Protein AF-Q9CTU5-F1 (afdb_monomer_lite)

Radius of gyration: 14.21 Å; chains: 1; bounding box: 32×34×40 Å

Structure (mmCIF, N/CA/C/O backbone):
data_AF-Q9CTU5-F1
#
_entry.id   AF-Q9CTU5-F1
#
loop_
_atom_site.group_PDB
_atom_site.id
_atom_site.type_symbol
_atom_site.label_atom_id
_atom_site.label_alt_id
_atom_site.label_comp_id
_atom_site.label_asym_id
_atom_site.label_entity_id
_atom_site.label_seq_id
_atom_site.pdbx_PDB_ins_code
_atom_site.Cartn_x
_atom_site.Cartn_y
_atom_site.Cartn_z
_atom_site.occupancy
_atom_site.B_iso_or_equiv
_atom_site.auth_seq_id
_atom_site.auth_comp_id
_atom_site.auth_asym_id
_atom_site.auth_atom_id
_atom_site.pdbx_PDB_model_num
ATOM 1 N N . GLU A 1 1 ? -8.454 4.861 27.368 1.00 49.03 1 GLU A N 1
ATOM 2 C CA . GLU A 1 1 ? -9.694 4.756 26.573 1.00 49.03 1 GLU A CA 1
ATOM 3 C C . GLU A 1 1 ? -9.295 4.557 25.129 1.00 49.03 1 GLU A C 1
ATOM 5 O O . GLU A 1 1 ? -8.767 5.458 24.482 1.00 49.03 1 GLU A O 1
ATOM 10 N N . ASP A 1 2 ? -9.350 3.294 24.729 1.00 54.25 2 ASP A N 1
ATOM 11 C CA . ASP A 1 2 ? -8.537 2.754 23.655 1.00 54.25 2 ASP A CA 1
ATOM 12 C C . ASP A 1 2 ? -9.179 2.981 22.292 1.00 54.25 2 ASP A C 1
ATOM 14 O O . ASP A 1 2 ? -10.226 2.429 21.965 1.00 54.25 2 ASP A O 1
ATOM 18 N N . ARG A 1 3 ? -8.478 3.747 21.454 1.00 64.25 3 ARG A N 1
ATOM 19 C CA . ARG A 1 3 ? -8.710 3.901 20.010 1.00 64.25 3 ARG A CA 1
ATOM 20 C C . ARG A 1 3 ? -8.443 2.606 19.220 1.00 64.25 3 ARG A C 1
ATOM 22 O O . ARG A 1 3 ? -7.992 2.658 18.083 1.00 64.25 3 ARG A O 1
ATOM 29 N N . GLN A 1 4 ? -8.685 1.437 19.815 1.00 65.19 4 GLN A N 1
ATOM 30 C CA . GLN A 1 4 ? -8.472 0.126 19.188 1.00 65.19 4 GLN A CA 1
ATOM 31 C C . GLN A 1 4 ? -9.330 -0.074 17.932 1.00 65.19 4 GLN A C 1
ATOM 33 O O . GLN A 1 4 ? -8.981 -0.890 17.086 1.00 65.19 4 GLN A O 1
ATOM 38 N N . ASN A 1 5 ? -10.406 0.703 17.777 1.00 71.50 5 ASN A N 1
ATOM 39 C CA . ASN A 1 5 ? -11.296 0.632 16.620 1.00 71.50 5 ASN A CA 1
ATOM 40 C C . ASN A 1 5 ? -10.908 1.583 15.474 1.00 71.50 5 ASN A C 1
ATOM 42 O O . ASN A 1 5 ? -11.501 1.487 14.400 1.00 71.50 5 ASN A O 1
ATOM 46 N N . ASP A 1 6 ? -9.913 2.460 15.660 1.00 78.25 6 ASP A N 1
ATOM 47 C CA . ASP A 1 6 ? -9.439 3.404 14.633 1.00 78.25 6 ASP A CA 1
ATOM 48 C C . ASP A 1 6 ? -8.501 2.690 13.631 1.00 78.25 6 ASP A C 1
ATOM 50 O O . ASP A 1 6 ? -7.360 3.101 13.405 1.00 78.25 6 ASP A O 1
ATOM 54 N N . ILE A 1 7 ? -8.961 1.575 13.054 1.00 85.25 7 ILE A N 1
ATOM 55 C CA . ILE A 1 7 ? -8.239 0.789 12.045 1.00 85.25 7 ILE A CA 1
ATOM 56 C C . ILE A 1 7 ? -8.808 1.033 10.644 1.00 85.25 7 ILE A C 1
ATOM 58 O O . ILE A 1 7 ? -9.965 1.424 10.465 1.00 85.25 7 ILE A O 1
ATOM 62 N N . LEU A 1 8 ? -7.990 0.779 9.621 1.00 88.25 8 LEU A N 1
ATOM 63 C CA . LEU A 1 8 ? -8.434 0.825 8.232 1.00 88.25 8 LEU A CA 1
ATOM 64 C C . LEU A 1 8 ? -9.260 -0.427 7.905 1.00 88.25 8 LEU A C 1
ATOM 66 O O . LEU A 1 8 ? -8.700 -1.507 7.710 1.00 88.25 8 LEU A O 1
ATOM 70 N N . GLN A 1 9 ? -10.584 -0.269 7.843 1.00 86.12 9 GLN A N 1
ATOM 71 C CA . GLN A 1 9 ? -11.529 -1.366 7.580 1.00 86.12 9 GLN A CA 1
ATOM 72 C C . GLN A 1 9 ? -11.626 -1.701 6.088 1.00 86.12 9 GLN A C 1
ATOM 74 O O . GLN A 1 9 ? -11.753 -2.859 5.696 1.00 86.12 9 GLN A O 1
ATOM 79 N N . HIS A 1 10 ? -11.566 -0.670 5.244 1.00 89.31 10 HIS A N 1
ATOM 80 C CA . HIS A 1 10 ? -11.705 -0.784 3.795 1.00 89.31 10 HIS A CA 1
ATOM 81 C C . HIS A 1 10 ? -10.526 -0.097 3.115 1.00 89.31 10 HIS A C 1
ATOM 83 O O . HIS A 1 10 ? -10.616 1.042 2.655 1.00 89.31 10 HIS A O 1
ATOM 89 N N . GLY A 1 11 ? -9.394 -0.797 3.117 1.00 92.75 11 GLY A N 1
ATOM 90 C CA . GLY A 1 11 ? -8.144 -0.347 2.525 1.00 92.75 11 GLY A CA 1
ATOM 91 C C . GLY A 1 11 ? -7.683 -1.258 1.401 1.00 92.75 11 GLY A C 1
ATOM 92 O O . GLY A 1 11 ? -7.950 -2.455 1.430 1.00 92.75 11 GLY A O 1
ATOM 93 N N . ALA A 1 12 ? -6.921 -0.718 0.459 1.00 95.81 12 ALA A N 1
ATOM 94 C CA . ALA A 1 12 ? -6.137 -1.501 -0.487 1.00 95.81 12 ALA A CA 1
ATOM 95 C C . ALA A 1 12 ? -4.709 -0.962 -0.591 1.00 95.81 12 ALA A C 1
ATOM 97 O O . ALA A 1 12 ? -4.493 0.242 -0.442 1.00 95.81 12 ALA A O 1
ATOM 98 N N . LEU A 1 13 ? -3.749 -1.850 -0.845 1.00 95.06 13 LEU A N 1
ATOM 99 C CA . LEU A 1 13 ? -2.374 -1.481 -1.157 1.00 95.06 13 LEU A CA 1
ATOM 100 C C . LEU A 1 13 ? -2.152 -1.534 -2.669 1.00 95.06 13 LEU A C 1
ATOM 102 O O . LEU A 1 13 ? -2.319 -2.581 -3.297 1.00 95.06 13 LEU A O 1
ATOM 106 N N . ASP A 1 14 ? -1.725 -0.406 -3.221 1.00 95.94 14 ASP A N 1
ATOM 107 C CA . ASP A 1 14 ? -1.293 -0.263 -4.604 1.00 95.94 14 ASP A CA 1
ATOM 108 C C . ASP A 1 14 ? 0.218 0.004 -4.661 1.00 95.94 14 ASP A C 1
ATOM 110 O O . ASP A 1 14 ? 0.761 0.725 -3.816 1.00 95.94 14 ASP A O 1
ATOM 114 N N . VAL A 1 15 ? 0.886 -0.520 -5.690 1.00 94.75 15 VAL A N 1
ATOM 115 C CA . VAL A 1 15 ? 2.319 -0.315 -5.947 1.00 94.75 15 VAL A CA 1
ATOM 116 C C . VAL A 1 15 ? 2.583 0.1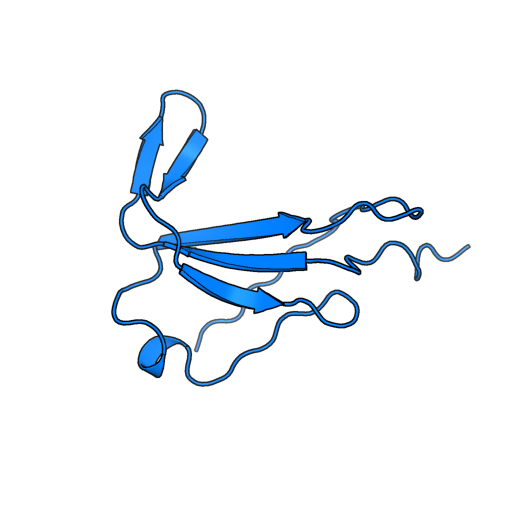33 -7.376 1.00 94.75 15 VAL A C 1
ATOM 118 O O . VAL A 1 15 ? 1.805 -0.178 -8.273 1.00 94.75 15 VAL A O 1
ATOM 121 N N . GLY A 1 16 ? 3.666 0.873 -7.597 1.00 95.19 16 GLY A N 1
ATOM 122 C CA . GLY A 1 16 ? 4.032 1.373 -8.923 1.00 95.19 16 GLY A CA 1
ATOM 123 C C . GLY A 1 16 ? 5.538 1.396 -9.154 1.00 95.19 16 GLY A C 1
ATOM 124 O O . GLY A 1 16 ? 6.316 1.409 -8.199 1.00 95.19 16 GLY A O 1
ATOM 125 N N . GLU A 1 17 ? 5.920 1.416 -10.429 1.00 94.19 17 GLU A N 1
ATOM 126 C CA . GLU A 1 17 ? 7.310 1.366 -10.899 1.00 94.19 17 GLU A CA 1
ATOM 127 C C . GLU A 1 17 ? 7.873 2.758 -11.206 1.00 94.19 17 GLU A C 1
ATOM 129 O O . GLU A 1 17 ? 8.928 3.145 -10.715 1.00 94.19 17 GLU A O 1
ATOM 134 N N . LYS A 1 18 ? 7.185 3.548 -12.033 1.00 92.94 18 LYS A N 1
ATOM 135 C CA . LYS A 1 18 ? 7.785 4.758 -12.596 1.00 92.94 18 LYS A CA 1
ATOM 136 C C . LYS A 1 18 ? 7.407 5.998 -11.802 1.00 92.94 18 LYS A C 1
ATOM 138 O O . LYS A 1 18 ? 6.322 6.558 -11.966 1.00 92.94 18 LYS A O 1
ATOM 143 N N . LEU A 1 19 ? 8.343 6.465 -10.978 1.00 91.38 19 LEU A N 1
ATOM 144 C CA . LEU A 1 19 ? 8.196 7.700 -10.215 1.00 91.38 19 LEU A CA 1
ATOM 145 C C . LEU A 1 19 ? 8.140 8.922 -11.146 1.00 91.38 19 LEU A C 1
ATOM 147 O O . LEU A 1 19 ? 9.021 9.138 -11.979 1.00 91.38 19 LEU A O 1
ATOM 151 N N . ILE A 1 20 ? 7.119 9.755 -10.968 1.00 90.38 20 ILE A N 1
ATOM 152 C CA . ILE A 1 20 ? 6.972 11.044 -11.639 1.00 90.38 20 ILE A CA 1
ATOM 153 C C . ILE A 1 20 ? 7.110 12.183 -10.631 1.00 90.38 20 ILE A C 1
ATOM 155 O O . ILE A 1 20 ? 6.550 12.168 -9.531 1.00 90.38 20 ILE A O 1
ATOM 159 N N . PHE A 1 21 ? 7.863 13.205 -11.028 1.00 81.38 21 PHE A N 1
ATOM 160 C CA . PHE A 1 21 ? 8.061 14.409 -10.232 1.00 81.38 21 PHE A CA 1
ATOM 161 C C . PHE A 1 21 ? 7.001 15.443 -10.608 1.00 81.38 21 PHE A C 1
ATOM 163 O O . PHE A 1 21 ? 7.158 16.211 -11.555 1.00 81.38 21 PHE A O 1
ATOM 170 N N . SER A 1 22 ? 5.904 15.463 -9.856 1.00 77.56 22 SER A N 1
ATOM 171 C CA . SER A 1 22 ? 4.994 16.606 -9.835 1.00 77.56 22 SER A CA 1
ATOM 172 C C . SER A 1 22 ? 5.541 17.638 -8.845 1.00 77.56 22 SER A C 1
ATOM 174 O O . SER A 1 22 ? 6.144 17.272 -7.835 1.00 77.56 22 SER A O 1
ATOM 176 N N . LYS A 1 23 ? 5.338 18.936 -9.116 1.00 69.81 23 LYS A N 1
ATOM 177 C CA . LYS A 1 23 ? 5.901 20.058 -8.335 1.00 69.81 23 LYS A CA 1
ATOM 178 C C . LYS A 1 23 ? 5.589 20.013 -6.826 1.00 69.81 23 LYS A C 1
ATOM 180 O O . LYS A 1 23 ? 6.184 20.786 -6.085 1.00 69.81 23 LYS A O 1
ATOM 185 N N . GLN A 1 24 ? 4.671 19.153 -6.371 1.00 72.19 24 GLN A N 1
ATOM 186 C CA . GLN A 1 24 ? 4.266 19.049 -4.963 1.00 72.19 24 GLN A CA 1
ATOM 187 C C . GLN A 1 24 ? 4.113 17.608 -4.442 1.00 72.19 24 GLN A C 1
ATOM 189 O O . GLN A 1 24 ? 4.078 17.421 -3.229 1.00 72.19 24 GLN A O 1
ATOM 194 N N . ILE A 1 25 ? 4.032 16.585 -5.305 1.00 75.31 25 ILE A N 1
ATOM 195 C CA . ILE A 1 25 ? 3.770 15.197 -4.884 1.00 75.31 25 ILE A CA 1
ATOM 196 C C . ILE A 1 25 ? 4.650 14.235 -5.686 1.00 75.31 25 ILE A C 1
ATOM 198 O O . ILE A 1 25 ? 4.665 14.271 -6.918 1.00 75.31 25 ILE A O 1
ATOM 202 N N . ARG A 1 26 ? 5.361 13.350 -4.978 1.00 82.56 26 ARG A N 1
ATOM 203 C CA . ARG A 1 26 ? 6.014 12.177 -5.572 1.00 82.56 26 ARG A CA 1
ATOM 204 C C . ARG A 1 26 ? 4.985 11.059 -5.669 1.00 82.56 26 ARG A C 1
ATOM 206 O O . ARG A 1 26 ? 4.467 10.614 -4.650 1.00 82.56 26 ARG A O 1
ATOM 213 N N . GLN A 1 27 ? 4.685 10.632 -6.885 1.00 89.94 27 GLN A N 1
ATOM 214 C CA . GLN A 1 27 ? 3.762 9.534 -7.162 1.00 89.94 27 GLN A CA 1
ATOM 215 C C . GLN A 1 27 ? 4.288 8.723 -8.341 1.00 89.94 27 GLN A C 1
ATOM 217 O O . GLN A 1 27 ? 5.178 9.192 -9.048 1.00 89.94 27 GLN A O 1
ATOM 222 N N . CYS A 1 28 ? 3.744 7.534 -8.560 1.00 94.12 28 CYS A N 1
ATOM 223 C CA . CYS A 1 28 ? 4.011 6.777 -9.774 1.00 94.12 28 CYS A CA 1
ATOM 224 C C . CYS A 1 28 ? 2.994 7.144 -10.858 1.00 94.12 28 CYS A C 1
ATOM 226 O O . CYS A 1 28 ? 1.897 7.618 -10.555 1.00 94.12 28 CYS A O 1
ATOM 228 N N . ASP A 1 29 ? 3.370 6.971 -12.122 1.00 92.31 29 ASP A N 1
ATOM 229 C CA . ASP A 1 29 ? 2.475 7.202 -13.261 1.00 92.31 29 ASP A CA 1
ATOM 230 C C . ASP A 1 29 ? 1.282 6.234 -13.276 1.00 92.31 29 ASP A C 1
ATOM 232 O O . ASP A 1 29 ? 0.158 6.604 -13.614 1.00 92.31 29 ASP A O 1
ATOM 236 N N . THR A 1 30 ? 1.537 5.000 -12.861 1.00 93.44 30 THR A N 1
ATOM 237 C CA . THR A 1 30 ? 0.628 3.868 -12.869 1.00 93.44 30 THR A CA 1
ATOM 238 C C . THR A 1 30 ? 0.773 3.080 -11.577 1.00 93.44 30 THR A C 1
ATOM 240 O O . THR A 1 30 ? 1.783 3.149 -10.871 1.00 93.44 30 THR A O 1
ATOM 243 N N . TYR A 1 31 ? -0.295 2.363 -11.243 1.00 95.75 31 TYR A N 1
ATOM 244 C CA . TYR A 1 31 ? -0.404 1.607 -10.008 1.00 95.75 31 TYR A CA 1
ATOM 245 C C . TYR A 1 31 ? -1.082 0.263 -10.272 1.00 95.75 31 TYR A C 1
ATOM 247 O O . TYR A 1 31 ? -2.112 0.205 -10.945 1.00 95.75 31 TYR A O 1
ATOM 255 N N . LEU A 1 32 ? -0.524 -0.796 -9.691 1.00 95.56 32 LEU A N 1
ATOM 256 C CA . LEU A 1 32 ? -1.061 -2.151 -9.665 1.00 95.56 32 LEU A CA 1
ATOM 257 C C . LEU A 1 32 ? -1.492 -2.489 -8.233 1.00 95.56 32 LEU A C 1
ATOM 259 O O . LEU A 1 32 ? -0.769 -2.215 -7.275 1.00 95.56 32 LEU A O 1
ATOM 263 N N . ARG A 1 33 ? -2.683 -3.072 -8.076 1.00 95.19 33 ARG A N 1
ATOM 264 C CA . ARG A 1 33 ? -3.233 -3.438 -6.766 1.00 95.19 33 ARG A CA 1
ATOM 265 C C . ARG A 1 33 ? -2.675 -4.761 -6.254 1.00 95.19 33 ARG A C 1
ATOM 267 O O . ARG A 1 33 ? -2.919 -5.795 -6.866 1.00 95.19 33 ARG A O 1
ATOM 274 N N . LEU A 1 34 ? -2.026 -4.739 -5.093 1.00 94.12 34 LEU A N 1
ATOM 275 C CA . LEU A 1 34 ? -1.556 -5.952 -4.417 1.00 94.12 34 LEU A CA 1
ATOM 276 C C . LEU A 1 34 ? -2.667 -6.670 -3.650 1.00 94.12 34 LEU A C 1
ATOM 278 O O . LEU A 1 34 ? -2.693 -7.898 -3.605 1.00 94.12 34 LEU A O 1
ATOM 282 N N . GLY A 1 35 ? -3.599 -5.916 -3.068 1.00 94.25 35 GLY A N 1
ATOM 283 C CA . GLY A 1 35 ? -4.782 -6.474 -2.420 1.00 94.25 35 GLY A CA 1
ATOM 284 C C . GLY A 1 35 ? -5.345 -5.580 -1.325 1.00 94.25 35 GLY A C 1
ATOM 285 O O . GLY A 1 35 ? -5.026 -4.394 -1.247 1.00 94.25 35 GLY A O 1
ATOM 286 N N . GLU A 1 36 ? -6.223 -6.156 -0.510 1.00 94.88 36 GLU A N 1
ATOM 287 C CA . GLU A 1 36 ? -7.016 -5.436 0.486 1.00 94.88 36 GLU A CA 1
ATOM 288 C C . GLU A 1 36 ? -6.482 -5.628 1.906 1.00 94.88 36 GLU A C 1
ATOM 290 O O . GLU A 1 36 ? -6.000 -6.701 2.273 1.00 94.88 36 GLU A O 1
ATOM 295 N N . PHE A 1 37 ? -6.605 -4.578 2.712 1.00 91.62 37 PHE A N 1
ATOM 296 C CA . PHE A 1 37 ? -6.317 -4.618 4.137 1.00 91.62 37 PHE A CA 1
ATOM 297 C C . PHE A 1 37 ? -7.361 -5.473 4.859 1.00 91.62 37 PHE A C 1
ATOM 299 O O . PHE A 1 37 ? -8.558 -5.378 4.592 1.00 91.62 37 PHE A O 1
ATOM 306 N N . LYS A 1 38 ? -6.904 -6.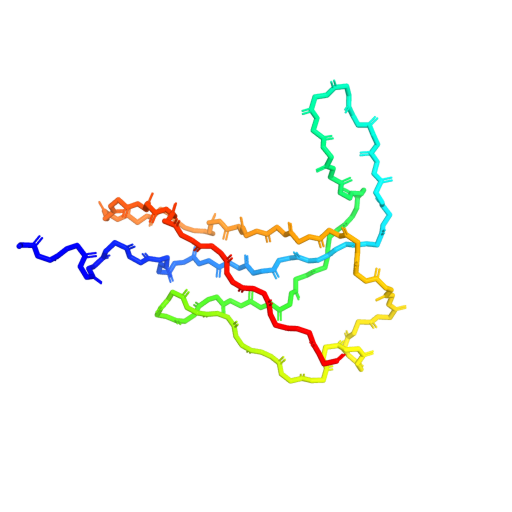271 5.823 1.00 89.06 38 LYS A N 1
ATOM 307 C CA . LYS A 1 38 ? -7.736 -7.046 6.742 1.00 89.06 38 LYS A CA 1
ATOM 308 C C . LYS A 1 38 ? -7.363 -6.665 8.164 1.00 89.06 38 LYS A C 1
ATOM 310 O O . LYS A 1 38 ? -6.209 -6.798 8.559 1.00 89.06 38 LYS A O 1
ATOM 315 N N . ASN A 1 39 ? -8.337 -6.169 8.924 1.00 82.88 39 ASN A N 1
ATOM 316 C CA . ASN A 1 39 ? -8.141 -5.714 10.304 1.00 82.88 39 ASN A CA 1
ATOM 317 C C . ASN A 1 39 ? -6.982 -4.704 10.454 1.00 82.88 39 ASN A C 1
ATOM 319 O O . ASN A 1 39 ? -6.238 -4.754 11.427 1.00 82.88 39 ASN A O 1
ATOM 323 N N . GLY A 1 40 ? -6.804 -3.805 9.478 1.00 83.00 40 GLY A N 1
ATOM 324 C CA . GLY A 1 40 ? -5.733 -2.803 9.487 1.00 83.00 40 GLY A CA 1
ATOM 325 C C . GLY A 1 40 ? -4.365 -3.278 8.982 1.00 83.00 40 GLY A C 1
ATOM 326 O O . GLY A 1 40 ? -3.462 -2.451 8.874 1.00 83.00 40 GLY A O 1
ATOM 327 N N . TYR A 1 41 ? -4.216 -4.549 8.594 1.00 86.81 41 TYR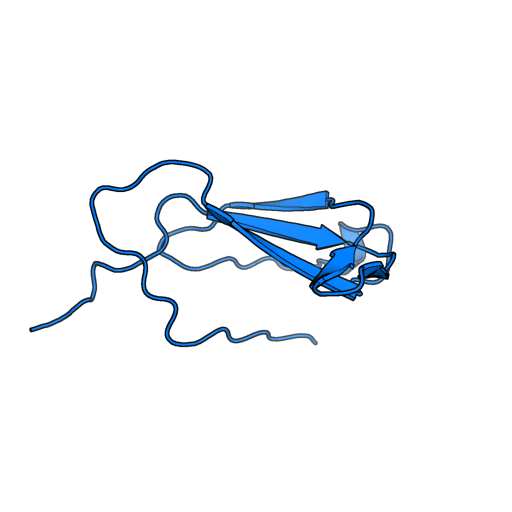 A N 1
ATOM 328 C CA . TYR A 1 41 ? -2.964 -5.100 8.068 1.00 86.81 41 TYR A CA 1
ATOM 329 C C . TYR A 1 41 ? -3.098 -5.537 6.612 1.00 86.81 41 TYR A C 1
ATOM 331 O O . TYR A 1 41 ? -4.142 -6.028 6.186 1.00 86.81 41 TYR A O 1
ATOM 339 N N . PHE A 1 42 ? -2.012 -5.401 5.859 1.00 89.44 42 PHE A N 1
ATOM 340 C CA . PHE A 1 42 ? -1.838 -6.045 4.565 1.00 89.44 42 PHE A CA 1
ATOM 341 C C . PHE A 1 42 ? -0.557 -6.873 4.621 1.00 89.44 42 PHE A C 1
ATOM 343 O O . PHE A 1 42 ? 0.511 -6.330 4.895 1.00 89.44 42 PHE A O 1
ATOM 350 N N . GLU A 1 43 ? -0.669 -8.172 4.367 1.00 89.12 43 GLU A N 1
ATOM 351 C CA . GLU A 1 43 ? 0.462 -9.094 4.339 1.00 89.12 43 GLU A CA 1
ATOM 352 C C . GLU A 1 43 ? 0.399 -9.929 3.063 1.00 89.12 43 GLU A C 1
ATOM 354 O O . GLU A 1 43 ? -0.664 -10.412 2.661 1.00 89.12 43 GLU A O 1
ATOM 359 N N . MET A 1 44 ? 1.544 -10.070 2.401 1.00 87.88 44 MET A N 1
ATOM 360 C CA . MET A 1 44 ? 1.663 -10.800 1.150 1.00 87.88 44 MET A CA 1
ATOM 361 C C . MET A 1 44 ? 3.067 -11.376 1.022 1.00 87.88 44 MET A C 1
ATOM 363 O O . MET A 1 44 ? 4.050 -10.641 1.023 1.00 87.88 44 MET A O 1
ATOM 367 N N . SER A 1 45 ? 3.148 -12.692 0.858 1.00 87.88 45 SER A N 1
ATOM 368 C CA . SER A 1 45 ? 4.390 -13.381 0.510 1.00 87.88 45 SER A CA 1
ATOM 369 C C . SER A 1 45 ? 4.649 -13.313 -0.996 1.00 87.88 45 SER A C 1
ATOM 371 O O . SER A 1 45 ? 3.708 -13.190 -1.795 1.00 87.88 45 SER A O 1
ATOM 373 N N . ASP A 1 46 ? 5.926 -13.417 -1.367 1.00 86.31 46 ASP A N 1
ATOM 374 C CA . ASP A 1 46 ? 6.389 -13.554 -2.752 1.00 86.31 46 ASP A CA 1
ATOM 375 C C . ASP A 1 46 ? 5.945 -12.410 -3.677 1.00 86.31 46 ASP A C 1
ATOM 377 O O . ASP A 1 46 ? 5.572 -12.627 -4.830 1.00 86.31 46 ASP A O 1
ATOM 381 N N . VAL A 1 47 ? 5.979 -11.167 -3.180 1.00 87.25 47 VAL A N 1
ATOM 382 C CA . VAL A 1 47 ? 5.578 -9.972 -3.949 1.00 87.25 47 VAL A CA 1
ATOM 383 C C . VAL A 1 47 ? 6.334 -9.884 -5.281 1.00 87.25 47 VAL A C 1
ATOM 385 O O . VAL A 1 47 ? 5.709 -9.657 -6.314 1.00 87.25 47 VAL A O 1
ATOM 388 N N . ASN A 1 48 ? 7.637 -10.180 -5.280 1.00 83.06 48 ASN A N 1
ATOM 389 C CA . ASN A 1 48 ? 8.489 -10.155 -6.477 1.00 83.06 48 ASN A CA 1
ATOM 390 C C . ASN A 1 48 ? 8.079 -11.184 -7.546 1.00 83.06 48 ASN A C 1
ATOM 392 O O . ASN A 1 48 ? 8.402 -11.011 -8.713 1.00 83.06 48 ASN A O 1
ATOM 396 N N . GLN A 1 49 ? 7.366 -12.256 -7.177 1.00 87.56 49 GLN A N 1
ATOM 397 C CA . GLN A 1 49 ? 6.838 -13.225 -8.148 1.00 87.56 49 GLN A CA 1
ATOM 398 C C . GLN A 1 49 ? 5.492 -12.779 -8.734 1.00 87.56 49 GLN A C 1
ATOM 400 O O . GLN A 1 49 ? 5.073 -13.273 -9.778 1.00 87.56 49 GLN A O 1
ATOM 405 N N . LYS A 1 50 ? 4.788 -11.870 -8.050 1.00 86.62 50 LYS A N 1
ATOM 406 C CA . LYS A 1 50 ? 3.440 -11.421 -8.424 1.00 86.62 50 LYS A CA 1
ATOM 407 C C . LYS A 1 50 ? 3.436 -10.078 -9.143 1.00 86.62 50 LYS A C 1
ATOM 409 O O . LYS A 1 50 ? 2.405 -9.698 -9.692 1.00 86.62 50 LYS A O 1
ATOM 414 N N . ILE A 1 51 ? 4.571 -9.383 -9.156 1.00 91.12 51 ILE A N 1
ATOM 415 C CA . ILE A 1 51 ? 4.730 -8.073 -9.775 1.00 91.12 51 ILE A CA 1
ATOM 416 C C . ILE A 1 51 ? 5.885 -8.117 -10.772 1.00 91.12 51 ILE A C 1
ATOM 418 O O . ILE A 1 51 ? 6.982 -8.519 -10.399 1.00 91.12 51 ILE A O 1
ATOM 422 N N . PRO A 1 52 ? 5.665 -7.703 -12.032 1.00 90.62 52 PRO A N 1
ATOM 423 C CA . PRO A 1 52 ? 6.672 -7.817 -13.084 1.00 90.62 52 PRO A CA 1
ATOM 424 C C . PRO A 1 52 ? 7.693 -6.663 -13.078 1.00 90.62 52 PRO A C 1
ATOM 426 O O . PRO A 1 52 ? 8.357 -6.451 -14.088 1.00 90.62 52 PRO A O 1
ATOM 429 N N . PHE A 1 53 ? 7.779 -5.888 -11.993 1.00 92.44 53 PHE A N 1
ATOM 430 C CA . PHE A 1 53 ? 8.580 -4.667 -11.904 1.00 92.44 53 PHE A CA 1
ATOM 431 C C . PHE A 1 53 ? 9.078 -4.391 -10.482 1.00 92.44 53 PHE A C 1
ATOM 433 O O . PHE A 1 53 ? 8.487 -4.847 -9.499 1.00 92.44 53 PHE A O 1
ATOM 440 N N . ASP A 1 54 ? 10.117 -3.560 -10.383 1.00 90.81 54 ASP A N 1
ATOM 441 C CA . ASP A 1 54 ? 10.627 -3.053 -9.111 1.00 90.81 54 ASP A CA 1
ATOM 442 C C . ASP A 1 54 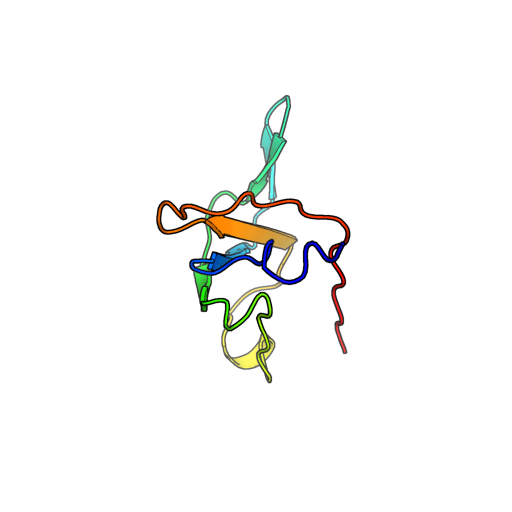? 9.698 -1.978 -8.529 1.00 90.81 54 ASP A C 1
ATOM 444 O O . ASP A 1 54 ? 9.306 -1.011 -9.194 1.00 90.81 54 ASP A O 1
ATOM 448 N N . ILE A 1 55 ? 9.344 -2.130 -7.253 1.00 91.62 55 ILE A N 1
ATOM 449 C CA . ILE A 1 55 ? 8.413 -1.230 -6.568 1.00 91.62 55 ILE A CA 1
ATOM 450 C C . ILE A 1 55 ? 9.141 0.048 -6.141 1.00 91.62 55 ILE A C 1
ATOM 452 O O . ILE A 1 55 ? 10.004 0.027 -5.269 1.00 91.62 55 ILE A O 1
ATOM 456 N N . HIS A 1 56 ? 8.717 1.183 -6.693 1.00 91.81 56 HIS A N 1
ATOM 457 C CA . HIS A 1 56 ? 9.229 2.512 -6.342 1.00 91.81 56 HIS A CA 1
ATOM 458 C C . HIS A 1 56 ? 8.209 3.365 -5.582 1.00 91.81 56 HIS A C 1
ATOM 460 O O . HIS A 1 56 ? 8.584 4.290 -4.859 1.00 91.81 56 HIS A O 1
ATOM 466 N N . CYS A 1 57 ? 6.914 3.067 -5.724 1.00 92.81 57 CYS A N 1
ATOM 467 C CA . CYS A 1 57 ? 5.847 3.735 -4.988 1.00 92.81 57 CYS A CA 1
ATOM 468 C C . CYS A 1 57 ? 4.950 2.733 -4.272 1.00 92.81 57 CYS A C 1
ATOM 470 O O . CYS A 1 57 ? 4.583 1.709 -4.840 1.00 92.81 57 CYS A O 1
ATOM 472 N N . MET A 1 58 ? 4.496 3.112 -3.079 1.00 92.56 58 MET A N 1
ATOM 473 C CA . MET A 1 58 ? 3.384 2.479 -2.374 1.00 92.56 58 MET A CA 1
ATOM 474 C C . MET A 1 58 ? 2.284 3.509 -2.131 1.00 92.56 58 MET A C 1
ATOM 476 O O . MET A 1 58 ? 2.563 4.666 -1.812 1.00 92.56 58 MET A O 1
ATOM 480 N N . ARG A 1 59 ? 1.026 3.090 -2.263 1.00 92.75 59 ARG A N 1
ATOM 481 C CA . ARG A 1 59 ? -0.149 3.918 -1.982 1.00 92.75 59 ARG A CA 1
ATOM 482 C C . ARG A 1 59 ? -1.202 3.092 -1.254 1.00 92.75 59 ARG A C 1
ATOM 484 O O . ARG A 1 59 ? -1.656 2.077 -1.769 1.00 92.75 59 ARG A O 1
ATOM 491 N N . ILE A 1 60 ? -1.616 3.561 -0.079 1.00 93.06 60 ILE A N 1
ATOM 492 C CA . ILE A 1 60 ? -2.760 3.006 0.649 1.00 93.06 60 ILE A CA 1
ATOM 493 C C . ILE A 1 60 ? -4.011 3.759 0.197 1.00 93.06 60 ILE A C 1
ATOM 495 O O . ILE A 1 60 ? -4.090 4.980 0.329 1.00 93.06 60 ILE A O 1
ATOM 499 N N . CYS A 1 61 ? -4.983 3.037 -0.349 1.00 93.25 61 CYS A N 1
ATOM 500 C CA . CYS A 1 61 ? -6.248 3.585 -0.822 1.00 93.25 61 CYS A CA 1
ATOM 501 C C . CYS A 1 61 ? -7.369 3.232 0.152 1.00 93.25 61 CYS A C 1
ATOM 503 O O . CYS A 1 61 ? -7.626 2.054 0.380 1.00 93.25 61 CYS A O 1
ATOM 505 N N . VAL A 1 62 ? -8.073 4.236 0.677 1.00 92.25 62 VAL A N 1
ATOM 506 C CA . VAL A 1 62 ? -9.347 4.023 1.378 1.00 92.25 62 VAL A CA 1
ATOM 507 C C . VAL A 1 62 ? -10.420 3.782 0.317 1.00 92.25 62 VAL A C 1
ATOM 509 O O . VAL A 1 62 ? -10.692 4.661 -0.498 1.00 92.25 62 VAL A O 1
ATOM 512 N N . THR A 1 63 ? -10.985 2.578 0.274 1.00 92.75 63 THR A N 1
ATOM 513 C CA . THR A 1 63 ? -11.866 2.135 -0.821 1.00 92.75 63 THR A CA 1
ATOM 514 C C . THR A 1 63 ? -13.348 2.331 -0.523 1.00 92.75 63 THR A C 1
ATOM 516 O O . THR A 1 63 ? -14.162 2.309 -1.446 1.00 92.75 63 THR A O 1
ATOM 519 N N . LYS A 1 64 ? -13.716 2.540 0.746 1.00 90.94 64 LYS A N 1
ATOM 520 C CA . LYS A 1 64 ? -15.087 2.834 1.182 1.00 90.94 64 LYS A CA 1
ATOM 521 C C . LYS A 1 64 ? -15.081 3.800 2.358 1.00 90.94 64 LYS A C 1
ATOM 523 O O . LYS A 1 64 ? -14.144 3.817 3.152 1.00 90.94 64 LYS A O 1
ATOM 528 N N . THR A 1 65 ? -16.156 4.569 2.492 1.00 89.62 65 THR A N 1
ATOM 529 C CA . THR A 1 65 ? -16.405 5.366 3.696 1.00 89.62 65 THR A CA 1
ATOM 530 C C . THR A 1 65 ? -16.558 4.443 4.907 1.00 89.62 65 THR A C 1
ATOM 532 O O . THR A 1 65 ? -17.210 3.404 4.816 1.00 89.62 65 THR A O 1
ATOM 535 N N . GLN A 1 66 ? -15.982 4.838 6.040 1.00 87.31 66 GLN A N 1
ATOM 536 C CA . GLN A 1 66 ? -16.142 4.180 7.338 1.00 87.31 66 GLN A CA 1
ATOM 537 C C . GLN A 1 66 ? -16.657 5.192 8.366 1.00 87.31 66 GLN A C 1
ATOM 539 O O . GLN A 1 66 ? -16.472 6.399 8.194 1.00 87.31 66 GLN A O 1
ATOM 544 N N . LYS A 1 67 ? -17.363 4.709 9.393 1.00 85.25 67 LYS A N 1
ATOM 545 C CA . LYS A 1 67 ? -17.978 5.561 10.423 1.00 85.25 67 LYS A CA 1
ATOM 546 C C . LYS A 1 67 ? -16.933 6.060 11.423 1.00 85.25 67 LYS A C 1
ATOM 548 O O . LYS A 1 67 ? -17.051 7.162 11.954 1.00 85.25 67 LYS A O 1
ATOM 553 N N . GLU A 1 68 ? -15.932 5.232 11.678 1.00 83.25 68 GLU A N 1
ATOM 554 C CA . GLU A 1 68 ? -14.830 5.466 12.596 1.00 83.25 68 GLU A CA 1
ATOM 555 C C . GLU A 1 68 ? -13.752 6.337 11.944 1.00 83.25 68 GLU A C 1
ATOM 557 O O . GLU A 1 68 ? -13.508 6.270 10.736 1.00 83.25 68 GLU A O 1
ATOM 562 N N . TRP A 1 69 ? -13.067 7.136 12.760 1.00 81.50 69 TRP A N 1
ATOM 563 C CA . TRP A 1 69 ? -11.949 7.949 12.296 1.00 81.50 69 TRP A CA 1
ATOM 564 C C . TRP A 1 69 ? -10.766 7.061 11.900 1.00 81.50 69 TRP A C 1
ATOM 566 O O . TRP A 1 69 ? -10.458 6.081 12.573 1.00 81.50 69 TRP A O 1
ATOM 576 N N . LEU A 1 70 ? -10.061 7.436 10.830 1.00 82.00 70 LEU A N 1
ATOM 577 C CA . LEU A 1 70 ? -8.796 6.808 10.458 1.00 82.00 70 LEU A CA 1
ATOM 578 C C . LEU A 1 70 ? -7.636 7.708 10.885 1.00 82.00 70 LEU A C 1
ATOM 580 O O . LEU A 1 70 ? -7.453 8.795 10.337 1.00 82.00 70 LEU A O 1
ATOM 584 N N . ILE A 1 71 ? -6.836 7.244 11.845 1.00 79.88 71 ILE A N 1
ATOM 585 C CA . ILE A 1 71 ? -5.626 7.938 12.295 1.00 79.88 71 ILE A CA 1
ATOM 586 C C . ILE A 1 71 ? -4.426 7.032 12.043 1.00 79.88 71 ILE A C 1
ATOM 588 O O . ILE A 1 71 ? -4.184 6.077 12.778 1.00 79.88 71 ILE A O 1
ATOM 592 N N . ILE A 1 72 ? -3.637 7.359 11.021 1.00 78.75 72 ILE A N 1
ATOM 593 C CA . ILE A 1 72 ? -2.392 6.645 10.734 1.00 78.75 72 ILE A CA 1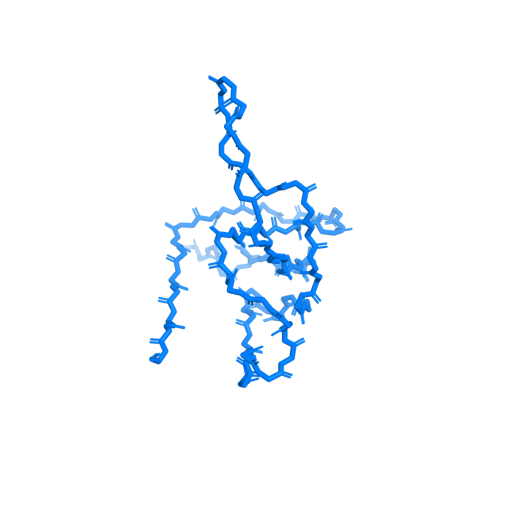
ATOM 594 C C . ILE A 1 72 ? -1.316 7.160 11.694 1.00 78.75 72 ILE A C 1
ATOM 596 O O . ILE A 1 72 ? -0.830 8.280 11.548 1.00 78.75 72 ILE A O 1
ATOM 600 N N . ARG A 1 73 ? -0.961 6.352 12.699 1.00 80.31 73 ARG A N 1
ATOM 601 C CA . ARG A 1 73 ? 0.093 6.689 13.676 1.00 80.31 73 ARG A CA 1
ATOM 602 C C . ARG A 1 73 ? 1.485 6.284 13.207 1.00 80.31 73 ARG A C 1
ATOM 604 O O . ARG A 1 73 ? 2.444 7.010 13.440 1.00 80.31 73 ARG A O 1
ATOM 611 N N . SER A 1 74 ? 1.586 5.128 12.564 1.00 81.50 74 SER A N 1
ATOM 612 C CA . SER A 1 74 ? 2.833 4.589 12.035 1.00 81.50 74 SER A CA 1
ATOM 613 C C . SER A 1 74 ? 2.548 3.732 10.809 1.00 81.50 74 SER A C 1
ATOM 615 O O . SER A 1 74 ? 1.501 3.095 10.710 1.00 81.50 74 SER A O 1
ATOM 617 N N . ILE A 1 75 ? 3.500 3.718 9.882 1.00 82.56 75 ILE A N 1
ATOM 618 C CA . ILE A 1 75 ? 3.550 2.775 8.768 1.00 82.56 75 ILE A CA 1
ATOM 619 C C . ILE A 1 75 ? 4.871 2.032 8.918 1.00 82.56 75 ILE A C 1
ATOM 621 O O . ILE A 1 75 ? 5.926 2.659 9.010 1.00 82.56 75 ILE A O 1
ATOM 625 N N . SER A 1 76 ? 4.802 0.708 8.966 1.00 82.25 76 SER A N 1
ATOM 626 C CA . SER A 1 76 ? 5.967 -0.168 9.046 1.00 82.25 76 SER A CA 1
ATOM 627 C C . SER A 1 76 ? 6.012 -1.015 7.784 1.00 82.25 76 SER A C 1
ATOM 629 O O . SER A 1 76 ? 4.999 -1.583 7.384 1.00 82.25 76 SER A O 1
ATOM 631 N N . ILE A 1 77 ? 7.172 -1.041 7.133 1.00 80.94 77 ILE A N 1
ATOM 632 C CA . ILE A 1 77 ? 7.399 -1.765 5.884 1.00 80.94 77 ILE A CA 1
ATOM 633 C C 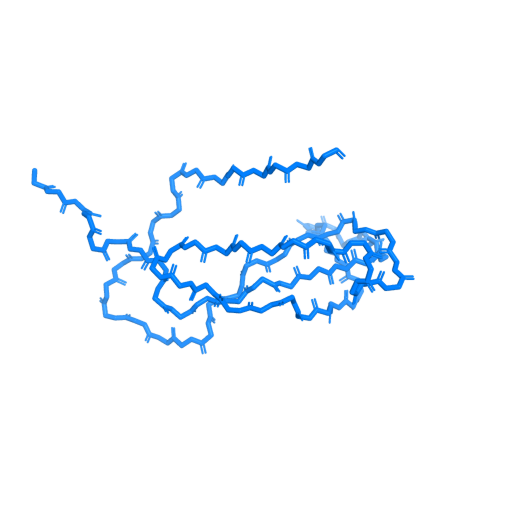. ILE A 1 77 ? 8.556 -2.721 6.138 1.00 80.94 77 ILE A C 1
ATOM 635 O O . ILE A 1 77 ? 9.620 -2.294 6.587 1.00 80.94 77 ILE A O 1
ATOM 639 N N . TRP A 1 78 ? 8.335 -3.998 5.850 1.00 78.31 78 TRP A N 1
ATOM 640 C CA . TRP A 1 78 ? 9.348 -5.040 5.947 1.00 78.31 78 TRP A CA 1
ATOM 641 C C . TRP A 1 78 ? 9.604 -5.591 4.550 1.00 78.31 78 TRP A C 1
ATOM 643 O O . TRP A 1 78 ? 8.679 -6.039 3.876 1.00 78.31 78 TRP A O 1
ATOM 653 N N . THR A 1 79 ? 10.859 -5.532 4.119 1.00 71.69 79 THR A N 1
ATOM 654 C CA . THR A 1 79 ? 11.349 -6.127 2.871 1.00 71.69 79 THR A CA 1
ATOM 655 C C . THR A 1 79 ? 12.441 -7.135 3.230 1.00 71.69 79 THR A C 1
ATOM 657 O O . THR A 1 79 ? 13.222 -6.861 4.142 1.00 71.69 79 THR A O 1
ATOM 660 N N . SER A 1 80 ? 12.478 -8.291 2.562 1.00 65.25 80 SER A N 1
ATOM 661 C CA . SER A 1 80 ? 13.539 -9.303 2.714 1.00 65.25 80 SER A CA 1
ATOM 662 C C . SER A 1 80 ? 14.810 -8.906 1.982 1.00 65.25 80 SER A C 1
ATOM 664 O O . SER A 1 80 ? 14.650 -8.441 0.829 1.00 65.25 80 SER A O 1
#

Secondary structure (DSSP, 8-state):
---TT-S-SSEEEEEES-EEE-SS-EEES--EEEEE-BTTB---S-HHHH-SS---EEEEEE-S--SS------------

pLDDT: mean 85.82, std 9.43, range [49.03, 95.94]

Sequence (80 aa):
EDRQNDILQHGALDVGEKLIFSKQIRQCDTYLRLGEFKNGYFEMSDVNQKIPFDIHCMRICVTKTQKEWLIIRSISIWTS

Organism: Mus musculus (NCBI:txid10090)

InterPro domains:
  IPR006759 Glycosyl transferase family 54 [PTHR12062] (2-75)

Foldseek 3Di:
DDPLVLAQDWKWKWFAAAWDDDVPDTDHPDIDTPTTDDSRDDDDPPVVVVDVHDTPDMDMDRPDDDPHHHDCPDDDDDDD